Protein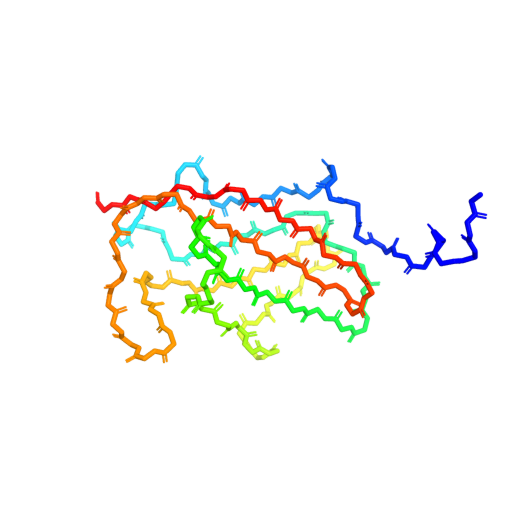 AF-A0A2M7S8W0-F1 (afdb_monomer)

Nearest PDB structures (foldseek):
  7qdo-assembly1_A  TM=5.451E-01  e=1.906E-01  Homo sapiens
  8ema-assembly1_A  TM=5.329E-01  e=3.104E-01  Mus musculus
  1dn0-assembly2_D  TM=5.237E-01  e=4.536E-01  Homo sapiens
  8ady-assembly1_Q  TM=5.786E-01  e=6.629E-01  Homo sapiens
  1dee-assembly2_D  TM=4.744E-01  e=1.416E+00  Homo sapiens

pLDDT: mean 89.08, std 14.08, range [39.91, 98.44]

Sequence (108 aa):
KAFGDFLSAVDAAKIFVFPNPFRLPAVTKITVMNVPIVSKLSMRIHSIAGELIRLFTDREIMVRLDPDEAYVEWDGKNNSGQAVVPGVYLFVLNDGTVSAAKKIMLLR

Radius of gyration: 13.81 Å; Cα contacts (8 Å, |Δi|>4): 217; chains: 1; bounding box: 34×28×43 Å

Mean predicted aligned error: 5.27 Å

Structure (mmCIF, N/CA/C/O backbone):
data_AF-A0A2M7S8W0-F1
#
_entry.id   AF-A0A2M7S8W0-F1
#
loop_
_atom_site.group_PDB
_atom_site.id
_atom_site.type_symbol
_atom_site.label_atom_id
_atom_site.label_alt_id
_atom_site.label_comp_id
_atom_site.label_asym_id
_atom_site.label_entity_id
_atom_site.label_seq_id
_atom_site.pdbx_PDB_ins_code
_atom_site.Cartn_x
_atom_site.Cartn_y
_atom_site.Cartn_z
_atom_site.occupancy
_atom_site.B_iso_or_equiv
_atom_site.auth_seq_id
_atom_site.auth_comp_id
_atom_site.auth_asym_id
_atom_site.auth_atom_id
_atom_site.pdbx_PDB_model_num
ATOM 1 N N . LYS A 1 1 ? 4.555 -15.675 -26.771 1.00 44.62 1 LYS A N 1
ATOM 2 C CA . LYS A 1 1 ? 4.912 -14.597 -25.819 1.00 44.62 1 LYS A CA 1
ATOM 3 C C . LYS A 1 1 ? 5.128 -13.332 -26.621 1.00 44.62 1 LYS A C 1
ATOM 5 O O . LYS A 1 1 ? 5.846 -13.402 -27.613 1.00 44.62 1 LYS A O 1
ATOM 10 N N . ALA A 1 2 ? 4.421 -12.258 -26.288 1.00 39.91 2 ALA A N 1
ATOM 11 C CA . ALA A 1 2 ? 4.475 -11.011 -27.047 1.00 39.91 2 ALA A CA 1
ATOM 12 C C . ALA A 1 2 ? 5.663 -10.161 -26.575 1.00 39.91 2 ALA A C 1
ATOM 14 O O . ALA A 1 2 ? 6.126 -10.305 -25.448 1.00 39.91 2 ALA A O 1
ATOM 15 N N . PHE A 1 3 ? 6.146 -9.260 -27.428 1.00 40.22 3 PHE A N 1
ATOM 16 C CA . PHE A 1 3 ? 7.307 -8.392 -27.175 1.00 40.22 3 PHE A CA 1
ATOM 17 C C . PHE A 1 3 ? 7.165 -7.512 -25.907 1.00 40.22 3 PHE A C 1
ATOM 19 O O . PHE A 1 3 ? 8.163 -7.076 -25.345 1.00 40.22 3 PHE A O 1
ATOM 26 N N . GLY A 1 4 ? 5.936 -7.305 -25.409 1.00 43.38 4 GLY A N 1
ATOM 27 C CA . GLY A 1 4 ? 5.652 -6.601 -24.150 1.00 43.38 4 GLY A CA 1
ATOM 28 C C . GLY A 1 4 ? 5.931 -7.404 -22.871 1.00 43.38 4 GLY A C 1
ATOM 29 O O . GLY A 1 4 ? 6.125 -6.798 -21.821 1.00 43.38 4 GLY A O 1
ATOM 30 N N . ASP A 1 5 ? 6.039 -8.737 -22.949 1.00 46.75 5 ASP A N 1
ATOM 31 C CA . ASP A 1 5 ? 6.323 -9.601 -21.786 1.00 46.75 5 ASP A CA 1
ATOM 32 C C . ASP A 1 5 ? 7.756 -9.409 -21.240 1.00 46.75 5 ASP A C 1
ATOM 34 O O . ASP A 1 5 ? 8.069 -9.880 -20.150 1.00 46.75 5 ASP A O 1
ATOM 38 N N . PHE A 1 6 ? 8.634 -8.732 -21.992 1.00 49.44 6 PHE A N 1
ATOM 39 C CA . PHE A 1 6 ? 10.024 -8.438 -21.615 1.00 49.44 6 PHE A CA 1
ATOM 40 C C . PHE A 1 6 ? 10.226 -7.036 -21.013 1.00 49.44 6 PHE A C 1
ATOM 42 O O . PHE A 1 6 ? 11.325 -6.739 -20.553 1.00 49.44 6 PHE A O 1
ATOM 49 N N . LEU A 1 7 ? 9.204 -6.170 -21.028 1.00 49.66 7 LEU A N 1
ATOM 50 C CA . LEU A 1 7 ? 9.323 -4.769 -20.592 1.00 49.66 7 LEU A CA 1
ATOM 51 C C . LEU A 1 7 ? 8.722 -4.494 -19.213 1.00 49.66 7 LEU A C 1
ATOM 53 O O . LEU A 1 7 ? 8.968 -3.428 -18.654 1.00 49.66 7 LEU A O 1
ATOM 57 N N . SER A 1 8 ? 7.957 -5.433 -18.656 1.00 55.09 8 SER A N 1
ATOM 58 C CA . SER A 1 8 ? 7.481 -5.287 -17.287 1.00 55.09 8 SER A CA 1
ATOM 59 C C . SER A 1 8 ? 8.544 -5.757 -16.314 1.00 55.09 8 SER A C 1
ATOM 61 O O . SER A 1 8 ? 8.970 -6.912 -16.336 1.00 55.09 8 SER A O 1
ATOM 63 N N . ALA A 1 9 ? 8.952 -4.848 -15.440 1.00 62.41 9 ALA A N 1
ATOM 64 C CA . ALA A 1 9 ? 9.863 -5.168 -14.358 1.00 62.41 9 ALA A CA 1
ATOM 65 C C . ALA A 1 9 ? 9.091 -5.602 -13.093 1.00 62.41 9 ALA A C 1
ATOM 67 O O . ALA A 1 9 ? 9.654 -6.218 -12.188 1.00 62.41 9 ALA A O 1
ATOM 68 N N . VAL A 1 10 ? 7.781 -5.325 -13.037 1.00 69.81 10 VAL A N 1
ATOM 69 C CA . VAL A 1 10 ? 6.891 -5.770 -11.963 1.00 69.81 10 VAL A CA 1
ATOM 70 C C . VAL A 1 10 ? 6.522 -7.245 -12.136 1.00 69.81 10 VAL A C 1
ATOM 72 O O . VAL A 1 10 ? 5.612 -7.613 -12.874 1.00 69.81 10 VAL A O 1
ATOM 75 N N . ASP A 1 11 ? 7.176 -8.107 -11.359 1.00 80.88 11 ASP A N 1
ATOM 76 C CA . ASP A 1 11 ? 6.736 -9.487 -11.153 1.00 80.88 11 ASP A CA 1
ATOM 77 C C . ASP A 1 11 ? 5.786 -9.547 -9.947 1.00 80.88 11 ASP A C 1
ATOM 79 O O . ASP A 1 11 ? 6.202 -9.576 -8.782 1.00 80.88 11 ASP A O 1
ATOM 83 N N . ALA A 1 12 ? 4.479 -9.568 -10.222 1.00 75.44 12 ALA A N 1
ATOM 84 C CA . ALA A 1 12 ? 3.448 -9.592 -9.187 1.00 75.44 12 ALA A CA 1
ATOM 85 C C . ALA A 1 12 ? 3.598 -10.767 -8.202 1.00 75.44 12 ALA A C 1
ATOM 87 O O . ALA A 1 12 ? 3.158 -10.652 -7.055 1.00 75.44 12 ALA A O 1
ATOM 88 N N . ALA A 1 13 ? 4.228 -11.880 -8.595 1.00 78.94 13 ALA A N 1
ATOM 89 C CA . ALA A 1 13 ? 4.46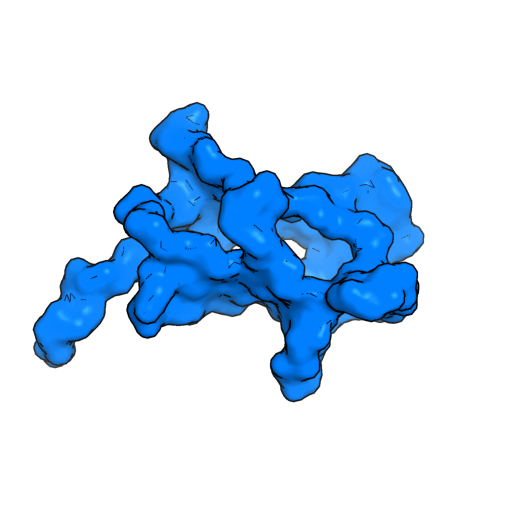2 -13.009 -7.700 1.00 78.94 13 ALA A CA 1
ATOM 90 C C . ALA A 1 13 ? 5.569 -12.722 -6.670 1.00 78.94 13 ALA A C 1
ATOM 92 O O . ALA A 1 13 ? 5.509 -13.248 -5.561 1.00 78.94 13 ALA A O 1
ATOM 93 N N . LYS A 1 14 ? 6.530 -11.849 -6.997 1.00 86.44 14 LYS A N 1
ATOM 94 C CA . LYS A 1 14 ? 7.714 -11.557 -6.168 1.00 86.44 14 LYS A CA 1
ATOM 95 C C . LYS A 1 14 ? 7.586 -10.319 -5.287 1.00 86.44 14 LYS A C 1
ATOM 97 O O . LYS A 1 14 ? 8.417 -10.125 -4.406 1.00 86.44 14 LYS A O 1
ATOM 102 N N . ILE A 1 15 ? 6.565 -9.494 -5.494 1.00 90.62 15 ILE A N 1
ATOM 103 C CA . ILE A 1 15 ? 6.326 -8.318 -4.652 1.00 90.62 15 ILE A CA 1
ATOM 104 C C . ILE A 1 15 ? 5.722 -8.728 -3.307 1.00 90.62 15 ILE A C 1
ATOM 106 O O . ILE A 1 15 ? 4.774 -9.520 -3.248 1.00 90.62 15 ILE A O 1
ATOM 110 N N . PHE A 1 16 ? 6.209 -8.118 -2.230 1.00 93.25 16 PHE A N 1
ATOM 111 C CA . PHE A 1 16 ? 5.666 -8.272 -0.880 1.00 93.25 16 PHE A CA 1
ATOM 112 C C . PHE A 1 16 ? 5.261 -6.910 -0.333 1.00 93.25 16 PHE A C 1
ATOM 114 O O . PHE A 1 16 ? 6.031 -5.966 -0.452 1.00 93.25 16 PHE A O 1
ATOM 121 N N . VAL A 1 17 ? 4.072 -6.817 0.268 1.00 96.56 17 VAL A N 1
ATOM 122 C CA . VAL A 1 17 ? 3.561 -5.588 0.897 1.00 96.56 17 VAL A CA 1
ATOM 123 C C . VAL A 1 17 ? 3.352 -5.856 2.380 1.00 96.56 17 VAL A C 1
ATOM 125 O O . VAL A 1 17 ? 2.684 -6.830 2.737 1.00 96.56 17 VAL A O 1
ATOM 128 N N . PHE A 1 18 ? 3.932 -5.020 3.238 1.00 96.94 18 PHE A N 1
ATOM 129 C CA . PHE A 1 18 ? 3.933 -5.222 4.685 1.00 96.94 18 PHE A CA 1
ATOM 130 C C . PHE A 1 18 ? 3.944 -3.882 5.455 1.00 96.94 18 PHE A C 1
ATOM 132 O O . PHE A 1 18 ? 4.310 -2.854 4.886 1.00 96.94 18 PHE A O 1
ATOM 139 N N . PRO A 1 19 ? 3.550 -3.872 6.743 1.00 96.50 19 PRO A N 1
ATOM 140 C CA . PRO A 1 19 ? 3.043 -5.010 7.509 1.00 96.50 19 PRO A CA 1
ATOM 141 C C . PRO A 1 19 ? 1.642 -5.436 7.060 1.00 96.50 19 PRO A C 1
ATOM 143 O O . PRO A 1 19 ? 0.819 -4.623 6.649 1.00 96.50 19 PRO A O 1
ATOM 146 N N . ASN A 1 20 ? 1.374 -6.736 7.146 1.00 94.56 20 ASN A N 1
ATOM 147 C CA . ASN A 1 20 ? 0.045 -7.296 6.950 1.00 94.56 20 ASN A CA 1
ATOM 148 C C . ASN A 1 20 ? -0.212 -8.340 8.056 1.00 94.56 20 ASN A C 1
ATOM 150 O O . ASN A 1 20 ? 0.445 -9.382 8.037 1.00 94.56 20 ASN A O 1
ATOM 154 N N . PRO A 1 21 ? -1.117 -8.085 9.022 1.00 96.25 21 PRO A N 1
ATOM 155 C CA . PRO A 1 21 ? -2.037 -6.943 9.080 1.00 96.25 21 PRO A CA 1
ATOM 156 C C . PRO A 1 21 ? -1.362 -5.582 9.319 1.00 96.25 21 PRO A C 1
ATOM 158 O O . PRO A 1 21 ? -0.389 -5.481 10.063 1.00 96.25 21 PRO A O 1
ATOM 161 N N . PHE A 1 22 ? -1.924 -4.535 8.719 1.00 97.31 22 PHE A N 1
ATOM 162 C CA . PHE A 1 22 ? -1.562 -3.134 8.906 1.00 97.31 22 PHE A CA 1
ATOM 163 C C . PHE A 1 22 ? -2.381 -2.553 10.066 1.00 97.31 22 PHE A C 1
ATOM 165 O O . PHE A 1 22 ? -3.600 -2.417 9.963 1.00 97.31 22 PHE A O 1
ATOM 172 N N . ARG A 1 23 ? -1.728 -2.287 11.203 1.00 97.12 23 ARG A N 1
ATOM 173 C CA . ARG A 1 23 ? -2.380 -1.925 12.474 1.00 97.12 23 ARG A CA 1
ATOM 174 C C . ARG A 1 23 ? -2.202 -0.438 12.769 1.00 97.12 23 ARG A C 1
ATOM 176 O O . ARG A 1 23 ? -1.133 -0.027 13.216 1.00 97.12 23 ARG A O 1
ATOM 183 N N . LEU A 1 24 ? -3.248 0.352 12.554 1.00 95.19 24 LEU A N 1
ATOM 184 C CA . LEU A 1 24 ? -3.260 1.770 12.918 1.00 95.19 24 LEU A CA 1
ATOM 185 C C . LEU A 1 24 ? -3.678 1.970 14.384 1.00 95.19 24 LEU A C 1
ATOM 187 O O . LEU A 1 24 ? -4.447 1.164 14.892 1.00 95.19 24 LEU A O 1
ATOM 191 N N . PRO A 1 25 ? -3.215 3.040 15.061 1.00 94.56 25 PRO A N 1
ATOM 192 C CA . PRO A 1 25 ? -2.235 4.028 14.596 1.00 94.56 25 PRO A CA 1
ATOM 193 C C . PRO A 1 25 ? -0.775 3.589 14.818 1.00 94.56 25 PRO A C 1
ATOM 195 O O . PRO A 1 25 ? 0.134 4.370 14.565 1.00 94.56 25 PRO A O 1
ATOM 198 N N . ALA A 1 26 ? -0.538 2.363 15.302 1.00 94.50 26 ALA A N 1
ATOM 199 C CA . ALA A 1 26 ? 0.796 1.883 15.666 1.00 94.50 26 ALA A CA 1
ATOM 200 C C . ALA A 1 26 ? 1.782 1.846 14.483 1.00 94.50 26 ALA A C 1
ATOM 202 O O . ALA A 1 26 ? 2.976 2.054 14.682 1.00 94.50 26 ALA A O 1
ATOM 203 N N . VAL A 1 27 ? 1.296 1.590 13.263 1.00 93.25 27 VAL A N 1
ATOM 204 C CA . VAL A 1 27 ? 2.100 1.625 12.037 1.00 93.25 27 VAL A CA 1
ATOM 205 C C . VAL A 1 27 ? 1.385 2.415 10.950 1.00 93.25 27 VAL A C 1
ATOM 207 O O . VAL A 1 27 ? 0.263 2.079 10.591 1.00 93.25 27 VAL A O 1
ATOM 210 N N . THR A 1 28 ? 2.066 3.416 10.390 1.00 96.19 28 THR A N 1
ATOM 211 C CA . THR A 1 28 ? 1.598 4.213 9.241 1.00 96.19 28 THR A CA 1
ATOM 212 C C . THR A 1 28 ? 2.364 3.909 7.951 1.00 96.19 28 THR A C 1
ATOM 214 O O . THR A 1 28 ? 1.888 4.224 6.866 1.00 96.19 28 THR A O 1
ATOM 217 N N . LYS A 1 29 ? 3.538 3.276 8.034 1.00 97.94 29 LYS A N 1
ATOM 218 C CA . LYS A 1 29 ? 4.382 2.966 6.874 1.00 97.94 29 LYS A CA 1
ATOM 219 C C . LYS A 1 29 ? 3.961 1.652 6.216 1.00 97.94 29 LYS A C 1
ATOM 221 O O . LYS A 1 29 ? 3.989 0.604 6.861 1.00 97.94 29 LYS A O 1
ATOM 226 N N . ILE A 1 30 ? 3.634 1.702 4.928 1.00 97.69 30 ILE A N 1
ATOM 227 C CA . ILE A 1 30 ? 3.473 0.523 4.071 1.00 97.69 30 ILE A CA 1
ATOM 228 C C . ILE A 1 30 ? 4.735 0.392 3.225 1.00 97.69 30 ILE A C 1
ATOM 230 O O . ILE A 1 30 ? 5.038 1.285 2.436 1.00 97.69 30 ILE A O 1
ATOM 234 N N . THR A 1 31 ? 5.446 -0.723 3.366 1.00 97.00 31 THR A N 1
ATOM 235 C CA . THR A 1 31 ? 6.641 -1.033 2.577 1.00 97.00 31 THR A CA 1
ATOM 236 C C . THR A 1 31 ? 6.340 -2.113 1.545 1.00 97.00 31 THR A C 1
ATOM 238 O O . THR A 1 31 ? 5.618 -3.079 1.808 1.00 97.00 31 THR A O 1
ATOM 241 N N . VAL A 1 32 ? 6.933 -1.949 0.369 1.00 95.50 32 VAL A N 1
ATOM 242 C CA . VAL A 1 32 ? 6.891 -2.857 -0.767 1.00 95.50 32 VAL A CA 1
ATOM 243 C C . VAL A 1 32 ? 8.317 -3.333 -1.053 1.00 95.50 32 VAL A C 1
ATOM 245 O O . VAL A 1 32 ? 9.179 -2.502 -1.319 1.00 95.50 32 VAL A O 1
ATOM 248 N N . MET A 1 33 ? 8.577 -4.644 -1.002 1.00 94.25 33 MET A N 1
ATOM 249 C CA . MET A 1 33 ? 9.879 -5.227 -1.384 1.00 94.25 33 MET A CA 1
ATOM 250 C C . MET A 1 33 ? 9.892 -5.688 -2.835 1.00 94.25 33 MET A C 1
ATOM 252 O O . MET A 1 33 ? 8.842 -6.034 -3.387 1.00 94.25 33 MET A O 1
ATOM 256 N N . ASN A 1 34 ? 11.106 -5.818 -3.379 1.00 90.25 34 ASN A N 1
ATOM 257 C CA . ASN A 1 34 ? 11.379 -6.284 -4.737 1.00 90.25 34 ASN A CA 1
ATOM 258 C C . ASN A 1 34 ? 10.696 -5.376 -5.764 1.00 90.25 34 ASN A C 1
ATOM 260 O O . ASN A 1 34 ? 10.084 -5.841 -6.729 1.00 90.25 34 ASN A O 1
ATOM 264 N N . VAL A 1 35 ? 10.735 -4.070 -5.488 1.00 85.88 35 VAL A N 1
ATOM 265 C CA . VAL A 1 35 ? 10.203 -3.054 -6.390 1.00 85.88 35 VAL A CA 1
ATOM 266 C C . VAL A 1 35 ? 11.222 -2.858 -7.503 1.00 85.88 35 VAL A C 1
ATOM 268 O O . VAL A 1 35 ? 12.384 -2.590 -7.213 1.00 85.88 35 VAL A O 1
ATOM 271 N N . PRO A 1 36 ? 10.823 -2.994 -8.771 1.00 77.50 36 PRO A N 1
ATOM 272 C CA . PRO A 1 36 ? 11.765 -2.851 -9.862 1.00 77.50 36 PRO A CA 1
ATOM 273 C C . PRO A 1 36 ? 12.236 -1.409 -10.045 1.00 77.50 36 PRO A C 1
ATOM 275 O O . PRO A 1 36 ? 11.506 -0.453 -9.775 1.00 77.50 36 PRO A O 1
ATOM 278 N N . ILE A 1 37 ? 13.429 -1.265 -10.619 1.00 74.19 37 ILE A N 1
ATOM 279 C CA . ILE A 1 37 ? 13.988 0.025 -11.027 1.00 74.19 37 ILE A CA 1
ATOM 280 C C . ILE A 1 37 ? 13.272 0.491 -12.300 1.00 74.19 37 ILE A C 1
ATOM 282 O O . ILE A 1 37 ? 13.567 0.023 -13.399 1.00 74.19 37 ILE A O 1
ATOM 286 N N . VAL A 1 38 ? 12.311 1.403 -12.153 1.00 78.00 38 VAL A N 1
ATOM 287 C CA . VAL A 1 38 ? 11.495 1.928 -13.259 1.00 78.00 38 VAL A CA 1
ATOM 288 C C . VAL A 1 38 ? 11.392 3.448 -13.201 1.00 78.00 38 VAL A C 1
ATOM 290 O O . VAL A 1 38 ? 11.471 4.052 -12.135 1.00 78.00 38 VAL A O 1
ATOM 293 N N . SER A 1 39 ? 11.201 4.081 -14.360 1.00 73.19 39 SER A N 1
ATOM 294 C CA . SER A 1 39 ? 11.098 5.544 -14.472 1.00 73.19 39 SER A CA 1
ATOM 295 C C . SER A 1 39 ? 9.784 6.107 -13.933 1.00 73.19 39 SER A C 1
ATOM 297 O O . SER A 1 39 ? 9.708 7.292 -13.616 1.00 73.19 39 SER A O 1
ATOM 299 N N . LYS A 1 40 ? 8.742 5.274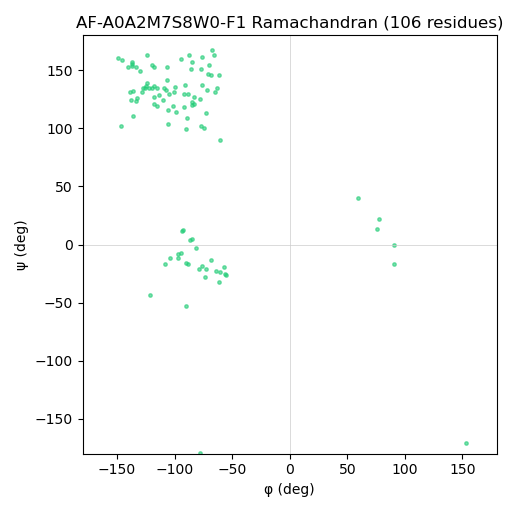 -13.841 1.00 81.81 40 LYS A N 1
ATOM 300 C CA . LYS A 1 40 ? 7.427 5.664 -13.344 1.00 81.81 40 LYS A CA 1
ATOM 301 C C . LYS A 1 40 ? 6.872 4.582 -12.436 1.00 81.81 40 LYS A C 1
ATOM 303 O O . LYS A 1 40 ? 6.717 3.440 -12.851 1.00 81.81 40 LYS A O 1
ATOM 308 N N . LEU A 1 41 ? 6.526 4.966 -11.215 1.00 88.94 41 LEU A N 1
ATOM 309 C CA . LEU A 1 41 ? 5.915 4.088 -10.231 1.00 88.94 41 LEU A CA 1
ATOM 310 C C . LEU A 1 41 ? 4.660 4.759 -9.691 1.00 88.94 41 LEU A C 1
ATOM 312 O O . LEU A 1 41 ? 4.694 5.919 -9.304 1.00 88.94 41 LEU A O 1
ATOM 316 N N . SER A 1 42 ? 3.547 4.035 -9.659 1.00 92.81 42 SER A N 1
ATOM 317 C CA . SER A 1 42 ? 2.328 4.505 -9.005 1.00 92.81 42 SER A CA 1
ATOM 318 C C . SER A 1 42 ? 1.858 3.501 -7.969 1.00 92.81 42 SER A C 1
ATOM 320 O O . SER A 1 42 ? 1.841 2.295 -8.221 1.00 92.81 42 SER A O 1
ATOM 322 N N . MET A 1 43 ? 1.460 4.015 -6.808 1.00 96.25 43 MET A N 1
ATOM 323 C CA . MET A 1 43 ? 0.919 3.231 -5.705 1.00 96.25 43 MET A CA 1
ATOM 324 C C . MET A 1 43 ? -0.501 3.690 -5.397 1.00 96.25 43 MET A C 1
ATOM 326 O O . MET A 1 43 ? -0.790 4.889 -5.340 1.00 96.25 43 MET A O 1
ATOM 330 N N . ARG A 1 44 ? -1.406 2.730 -5.219 1.00 97.94 44 ARG A N 1
ATOM 331 C CA . ARG A 1 44 ? -2.821 2.979 -4.930 1.00 97.94 44 ARG A CA 1
ATOM 332 C C . ARG A 1 44 ? -3.340 1.991 -3.901 1.00 97.94 44 ARG A C 1
ATOM 334 O O . ARG A 1 44 ? -2.876 0.856 -3.837 1.00 97.94 44 ARG A O 1
ATOM 341 N N . ILE A 1 45 ? -4.355 2.402 -3.155 1.00 98.38 45 ILE A N 1
ATOM 342 C CA . ILE A 1 45 ? -5.173 1.515 -2.331 1.00 98.38 45 ILE A CA 1
ATOM 343 C C . ILE A 1 45 ? -6.569 1.498 -2.929 1.00 98.38 45 ILE A C 1
ATOM 345 O O . ILE A 1 45 ? -7.158 2.556 -3.151 1.00 98.38 45 ILE A O 1
ATOM 349 N N . HIS A 1 46 ? -7.096 0.303 -3.164 1.00 98.44 46 HIS A N 1
ATOM 350 C CA . HIS A 1 46 ? -8.463 0.079 -3.607 1.00 98.44 46 HIS A CA 1
ATOM 351 C C . HIS A 1 46 ? -9.252 -0.727 -2.573 1.00 98.44 46 HIS A C 1
ATOM 353 O O . HIS A 1 46 ? -8.684 -1.532 -1.830 1.00 98.44 46 HIS A O 1
ATOM 359 N N . SER A 1 47 ? -10.570 -0.545 -2.542 1.00 97.75 47 SER A N 1
ATOM 360 C CA . SER A 1 47 ? -11.471 -1.461 -1.841 1.00 97.75 47 SER A CA 1
ATOM 361 C C . SER A 1 47 ? -11.496 -2.825 -2.541 1.00 97.75 47 SER A C 1
ATOM 363 O O . SER A 1 47 ? -11.047 -2.966 -3.682 1.00 97.75 47 SER A O 1
ATOM 365 N N . ILE A 1 48 ? -12.061 -3.848 -1.892 1.00 95.94 48 ILE A N 1
ATOM 366 C CA . ILE A 1 48 ? -12.234 -5.163 -2.531 1.00 95.94 48 ILE A CA 1
ATOM 367 C C . ILE A 1 48 ? -13.180 -5.114 -3.745 1.00 95.94 48 ILE A C 1
ATOM 369 O O . ILE A 1 48 ? -13.080 -5.961 -4.628 1.00 95.94 48 ILE A O 1
ATOM 373 N N . ALA A 1 49 ? -14.057 -4.105 -3.809 1.00 95.44 49 ALA A N 1
ATOM 374 C CA . ALA A 1 49 ? -14.931 -3.839 -4.951 1.00 95.44 49 ALA A CA 1
ATOM 375 C C . ALA A 1 49 ? -14.223 -3.070 -6.087 1.00 95.44 49 ALA A C 1
ATOM 377 O O . ALA A 1 49 ? -14.828 -2.820 -7.125 1.00 95.44 49 ALA A O 1
ATOM 378 N N . GLY A 1 50 ? -12.952 -2.689 -5.907 1.00 95.19 50 GLY A N 1
ATOM 379 C CA . GLY A 1 50 ? -12.147 -1.979 -6.905 1.00 95.19 50 GLY A CA 1
ATOM 380 C C . GLY A 1 50 ? -12.212 -0.450 -6.824 1.00 95.19 50 GLY A C 1
ATOM 381 O O . GLY A 1 50 ? -11.519 0.225 -7.585 1.00 95.19 50 GLY A O 1
ATOM 382 N N . GLU A 1 51 ? -12.977 0.118 -5.890 1.00 97.25 51 GLU A N 1
ATOM 383 C CA . GLU A 1 51 ? -13.051 1.571 -5.685 1.00 97.25 51 GLU A CA 1
ATOM 384 C C . GLU A 1 51 ? -11.690 2.134 -5.264 1.00 97.25 51 GLU A C 1
ATOM 386 O O . GLU A 1 51 ? -11.036 1.566 -4.391 1.00 97.25 51 GLU A O 1
ATOM 391 N N . LEU A 1 52 ? -11.261 3.251 -5.858 1.00 98.00 52 LEU A N 1
ATOM 392 C CA . LEU A 1 52 ? -10.022 3.930 -5.479 1.00 98.00 52 LEU A 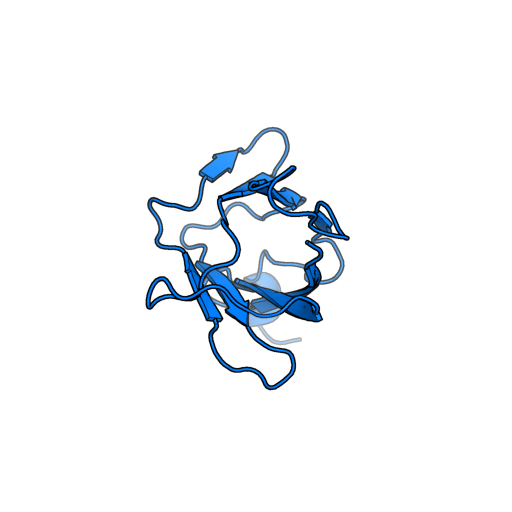CA 1
ATOM 393 C C . LEU A 1 52 ? -10.184 4.634 -4.125 1.00 98.00 52 LEU A C 1
ATOM 395 O O . LEU A 1 52 ? -10.878 5.639 -4.017 1.00 98.00 52 LEU A O 1
ATOM 399 N N . ILE A 1 53 ? -9.470 4.146 -3.116 1.00 98.38 53 ILE A N 1
ATOM 400 C CA . ILE A 1 53 ? -9.485 4.689 -1.756 1.00 98.38 53 ILE A CA 1
ATOM 401 C C . ILE A 1 53 ? -8.413 5.761 -1.582 1.00 98.38 53 ILE A C 1
ATOM 403 O O . ILE A 1 53 ? -8.705 6.876 -1.147 1.00 98.38 53 ILE A O 1
ATOM 407 N N . ARG A 1 54 ? -7.165 5.432 -1.928 1.00 98.25 54 ARG A N 1
ATOM 408 C CA . ARG A 1 54 ? -6.017 6.337 -1.802 1.00 98.25 54 ARG A CA 1
ATOM 409 C C . ARG A 1 54 ? -5.158 6.267 -3.055 1.00 98.25 54 ARG A C 1
ATOM 411 O O . ARG A 1 54 ? -4.825 5.177 -3.514 1.00 98.25 54 ARG A O 1
ATOM 418 N N . LEU A 1 55 ? -4.792 7.427 -3.585 1.00 97.50 55 LEU A N 1
ATOM 419 C CA . LEU A 1 55 ? -3.763 7.578 -4.609 1.00 97.50 55 LEU A CA 1
ATOM 420 C C . LEU A 1 55 ? -2.562 8.271 -3.966 1.00 97.50 55 LEU A C 1
ATOM 422 O O . LEU A 1 55 ? -2.725 9.354 -3.411 1.00 97.50 55 LEU A O 1
ATOM 426 N N . PHE A 1 56 ? -1.385 7.655 -4.049 1.00 97.44 56 PHE A N 1
ATOM 427 C CA . PHE A 1 56 ? -0.141 8.286 -3.619 1.00 97.44 56 PHE A CA 1
ATOM 428 C C . PHE A 1 56 ? 0.500 8.994 -4.808 1.00 97.44 56 PHE A C 1
ATOM 430 O O . PHE A 1 56 ? 0.642 8.418 -5.890 1.00 97.44 56 PHE A O 1
ATOM 437 N N . THR A 1 57 ? 0.851 10.255 -4.609 1.00 94.81 57 THR A N 1
ATOM 438 C CA . THR A 1 57 ? 1.600 11.061 -5.572 1.00 94.81 57 THR A CA 1
ATOM 439 C C . THR A 1 57 ? 3.076 10.674 -5.570 1.00 94.81 57 THR A C 1
ATOM 441 O O . THR A 1 57 ? 3.580 10.120 -4.595 1.00 94.81 57 THR A O 1
ATOM 444 N N . ASP A 1 58 ? 3.803 11.035 -6.627 1.00 92.06 58 ASP A N 1
ATOM 445 C CA . ASP A 1 58 ? 5.240 10.746 -6.758 1.00 92.06 58 ASP A CA 1
ATOM 446 C C . ASP A 1 58 ? 6.072 11.280 -5.576 1.00 92.06 58 ASP A C 1
ATOM 448 O O . ASP A 1 58 ? 7.115 10.728 -5.254 1.00 92.06 58 ASP A O 1
ATOM 452 N N . ARG A 1 59 ? 5.602 12.337 -4.895 1.00 93.75 59 ARG A N 1
ATOM 453 C CA . ARG A 1 59 ? 6.265 12.920 -3.713 1.00 93.75 59 ARG A CA 1
ATOM 454 C C . ARG A 1 59 ? 6.023 12.138 -2.422 1.00 93.75 59 ARG A C 1
ATOM 456 O O . ARG A 1 59 ? 6.769 12.310 -1.466 1.00 93.75 59 ARG A O 1
ATOM 463 N N . GLU A 1 60 ? 4.965 11.337 -2.373 1.00 95.75 60 GLU A N 1
ATOM 464 C CA . GLU A 1 60 ? 4.630 10.478 -1.231 1.00 95.75 60 GLU A CA 1
ATOM 465 C C . GLU A 1 60 ? 5.301 9.104 -1.338 1.00 95.75 60 GLU A C 1
ATOM 467 O O . GLU A 1 60 ? 5.372 8.378 -0.348 1.00 95.75 60 GLU A O 1
ATOM 472 N N . ILE A 1 61 ? 5.782 8.745 -2.532 1.00 95.06 61 ILE A N 1
ATOM 473 C CA . ILE A 1 61 ? 6.442 7.474 -2.810 1.00 95.06 61 ILE A CA 1
ATOM 474 C C . ILE A 1 61 ? 7.945 7.640 -2.611 1.00 95.06 61 ILE A C 1
ATOM 476 O O . ILE A 1 61 ? 8.610 8.384 -3.327 1.00 95.06 61 ILE A O 1
ATOM 480 N N . MET A 1 62 ? 8.491 6.889 -1.664 1.00 94.56 62 MET A N 1
ATOM 481 C CA . MET A 1 62 ? 9.925 6.840 -1.402 1.00 94.56 62 MET A CA 1
ATOM 482 C C . MET A 1 62 ? 10.481 5.534 -1.951 1.00 94.56 62 MET A C 1
ATOM 484 O O . MET A 1 62 ? 9.936 4.476 -1.650 1.00 94.56 62 MET A O 1
ATOM 488 N N . VAL A 1 63 ? 11.553 5.596 -2.740 1.00 91.50 63 VAL A N 1
ATOM 489 C CA . VAL A 1 63 ? 12.209 4.421 -3.337 1.00 91.50 63 VAL A CA 1
ATOM 490 C C . VAL A 1 63 ? 13.641 4.327 -2.823 1.00 91.50 63 VAL A C 1
ATOM 492 O O . VAL A 1 63 ? 14.356 5.328 -2.768 1.00 91.50 63 VAL A O 1
ATOM 495 N N . ARG A 1 64 ? 14.068 3.118 -2.469 1.00 89.00 64 ARG A N 1
ATOM 496 C CA . ARG A 1 64 ? 15.434 2.773 -2.085 1.00 89.00 64 ARG A CA 1
ATOM 497 C C . ARG A 1 64 ? 15.906 1.617 -2.969 1.00 89.00 64 ARG A C 1
ATOM 499 O O . ARG A 1 64 ? 15.158 0.677 -3.205 1.00 89.00 64 ARG A O 1
ATOM 506 N N . LEU A 1 65 ? 17.131 1.732 -3.480 1.00 83.69 65 LEU A N 1
ATOM 507 C CA . LEU A 1 65 ? 17.738 0.770 -4.415 1.00 83.69 65 LEU A CA 1
ATOM 508 C C . LEU A 1 65 ? 18.600 -0.291 -3.711 1.00 83.69 65 LEU A C 1
ATOM 510 O O . LEU A 1 65 ? 19.089 -1.214 -4.346 1.00 83.69 65 LEU A O 1
ATOM 514 N N . ASP A 1 66 ? 18.831 -0.141 -2.405 1.00 82.75 66 ASP A N 1
ATOM 515 C CA . ASP A 1 66 ? 19.576 -1.109 -1.600 1.00 82.75 66 ASP A CA 1
ATOM 516 C C . ASP A 1 66 ? 19.015 -1.168 -0.163 1.00 82.75 66 ASP A C 1
ATOM 518 O O . ASP A 1 66 ? 19.258 -0.254 0.640 1.00 82.75 66 ASP A O 1
ATOM 522 N N . PRO A 1 67 ? 18.206 -2.193 0.172 1.00 85.12 67 PRO A N 1
ATOM 523 C CA . PRO A 1 67 ? 17.570 -3.147 -0.746 1.00 85.12 67 PRO A CA 1
ATOM 524 C C . PRO A 1 67 ? 16.532 -2.473 -1.657 1.00 85.12 67 PRO A C 1
ATOM 526 O O . PRO A 1 67 ? 16.039 -1.394 -1.324 1.00 85.12 67 PRO A O 1
ATOM 529 N N . ASP A 1 68 ? 16.160 -3.153 -2.747 1.00 89.31 68 ASP A N 1
ATOM 530 C CA . ASP A 1 68 ? 15.070 -2.771 -3.657 1.00 89.31 68 ASP A CA 1
ATOM 531 C C . ASP A 1 68 ? 13.720 -2.711 -2.919 1.00 89.31 68 ASP A C 1
ATOM 533 O O . ASP A 1 68 ? 12.974 -3.696 -2.821 1.00 89.31 68 ASP A O 1
ATOM 537 N N . GLU A 1 69 ? 13.392 -1.538 -2.383 1.00 91.94 69 GLU A N 1
ATOM 538 C CA . GLU A 1 69 ? 12.134 -1.279 -1.696 1.00 9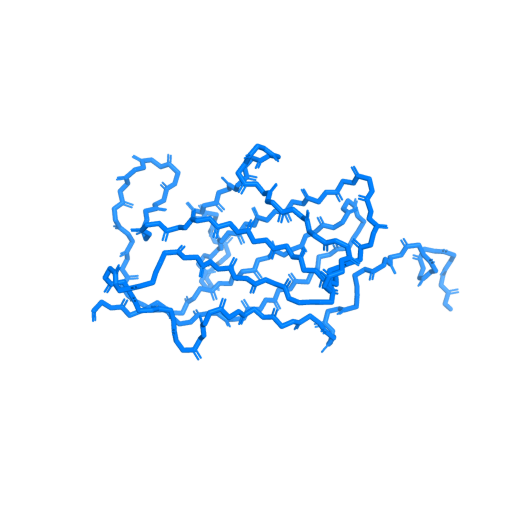1.94 69 GLU A CA 1
ATOM 539 C C . GLU A 1 69 ? 11.533 0.062 -2.096 1.00 91.94 69 GLU A C 1
ATOM 541 O O . GLU A 1 69 ? 12.219 1.015 -2.461 1.00 91.94 69 GLU A O 1
ATOM 546 N N . ALA A 1 70 ? 10.220 0.162 -1.950 1.00 93.94 70 ALA A N 1
ATOM 547 C CA . ALA A 1 70 ? 9.552 1.446 -1.940 1.00 93.94 70 ALA A CA 1
ATOM 548 C C . ALA A 1 70 ? 8.507 1.490 -0.833 1.00 93.94 70 ALA A C 1
ATOM 550 O O . ALA A 1 70 ? 7.992 0.457 -0.409 1.00 93.94 70 ALA A O 1
ATOM 551 N N . TYR A 1 71 ? 8.195 2.678 -0.337 1.00 96.00 71 TYR A N 1
ATOM 552 C CA . TYR A 1 71 ? 7.233 2.833 0.739 1.00 96.00 71 TYR A CA 1
ATOM 553 C C . TYR A 1 71 ? 6.422 4.114 0.618 1.00 96.00 71 TYR A C 1
ATOM 555 O O . TYR A 1 71 ? 6.827 5.080 -0.029 1.00 96.00 71 TYR A O 1
ATOM 563 N N . VAL A 1 72 ? 5.275 4.092 1.288 1.00 97.81 72 VAL A N 1
ATOM 564 C CA . VAL A 1 72 ? 4.354 5.218 1.451 1.00 97.81 72 VAL A CA 1
ATOM 565 C C . VAL A 1 72 ? 3.867 5.263 2.893 1.00 97.81 72 VAL A C 1
ATOM 567 O O . VAL A 1 72 ? 3.861 4.244 3.591 1.00 97.81 72 VAL A O 1
ATOM 570 N N . GLU A 1 73 ? 3.425 6.434 3.336 1.00 97.88 73 GLU A N 1
ATOM 571 C CA . GLU A 1 73 ? 2.721 6.581 4.607 1.00 97.88 73 GLU A CA 1
ATOM 572 C C . GLU A 1 73 ? 1.216 6.673 4.379 1.00 97.88 73 GLU A C 1
ATOM 574 O O . GLU A 1 73 ? 0.735 7.437 3.543 1.00 97.88 73 GLU A O 1
ATOM 579 N N . TRP A 1 74 ? 0.459 5.886 5.136 1.00 97.75 74 TRP A N 1
ATOM 580 C CA . TRP A 1 74 ? -0.990 5.883 5.098 1.00 97.75 74 TRP A CA 1
ATOM 581 C C . TRP A 1 74 ? -1.567 5.910 6.507 1.00 97.75 74 TRP A C 1
ATOM 583 O O . TRP A 1 74 ? -1.315 5.028 7.323 1.00 97.75 74 TRP A O 1
ATOM 593 N N . ASP A 1 75 ? -2.396 6.911 6.776 1.00 96.94 75 ASP A N 1
ATOM 594 C CA . ASP A 1 75 ? -3.053 7.129 8.065 1.00 96.94 75 ASP A CA 1
ATOM 595 C C . ASP A 1 75 ? -4.460 6.508 8.135 1.00 96.94 75 ASP A C 1
ATOM 597 O O . ASP A 1 75 ? -5.236 6.791 9.051 1.00 96.94 75 ASP A O 1
ATOM 601 N N . GLY A 1 76 ? -4.814 5.662 7.162 1.00 97.00 76 GLY A N 1
ATOM 602 C CA . GLY A 1 76 ? -6.128 5.026 7.094 1.00 97.00 76 GLY A CA 1
ATOM 603 C C . GLY A 1 76 ? -7.232 5.949 6.586 1.00 97.00 76 GLY A C 1
ATOM 604 O O . GLY A 1 76 ? -8.406 5.697 6.874 1.00 97.00 76 GLY A O 1
ATOM 605 N N . LYS A 1 77 ? -6.889 7.018 5.858 1.00 97.81 77 LYS A N 1
ATOM 606 C CA . LYS A 1 77 ? -7.861 7.903 5.206 1.00 97.81 77 LYS A CA 1
ATOM 607 C C . LYS A 1 77 ? -7.907 7.728 3.694 1.00 97.81 77 LYS A C 1
ATOM 609 O O . LYS A 1 77 ? -6.927 7.344 3.054 1.00 97.81 77 LYS A O 1
ATOM 614 N N . ASN A 1 78 ? -9.065 8.020 3.116 1.00 98.25 78 ASN A N 1
ATOM 615 C CA . ASN A 1 78 ? -9.233 8.113 1.672 1.00 98.25 78 ASN A CA 1
ATOM 616 C C . ASN A 1 78 ? -8.684 9.450 1.124 1.00 98.25 78 ASN A C 1
ATOM 618 O O . ASN A 1 78 ? -8.189 10.303 1.865 1.00 98.25 78 ASN A O 1
ATOM 622 N N . ASN A 1 79 ? -8.784 9.657 -0.190 1.00 97.06 79 ASN A N 1
ATOM 623 C CA . ASN A 1 79 ? -8.363 10.902 -0.847 1.00 97.06 79 ASN A CA 1
ATOM 624 C C . ASN A 1 79 ? -9.109 12.159 -0.360 1.00 97.06 79 ASN A C 1
ATOM 626 O O . ASN A 1 79 ? -8.565 13.255 -0.458 1.00 97.06 79 ASN A O 1
ATOM 630 N N . SER A 1 80 ? -10.313 12.012 0.195 1.00 97.25 80 SER A N 1
ATOM 631 C CA . SER A 1 80 ? -11.104 13.106 0.775 1.00 97.25 80 SER A CA 1
ATOM 632 C C . SER A 1 80 ? -10.774 13.381 2.249 1.00 97.25 80 SER A C 1
ATOM 634 O O . SER A 1 80 ? -11.439 14.199 2.879 1.00 97.25 80 SER A O 1
ATOM 636 N N . GLY A 1 81 ? -9.780 12.694 2.827 1.00 97.19 81 GLY A N 1
ATOM 637 C CA . GLY A 1 81 ? -9.401 12.848 4.233 1.00 97.19 81 GLY A CA 1
ATOM 638 C C . GLY A 1 81 ? -10.363 12.178 5.219 1.00 97.19 81 GLY A C 1
ATOM 639 O O . GLY A 1 81 ? -10.291 12.434 6.419 1.00 97.19 81 GLY A O 1
ATOM 640 N N . GLN A 1 82 ? -11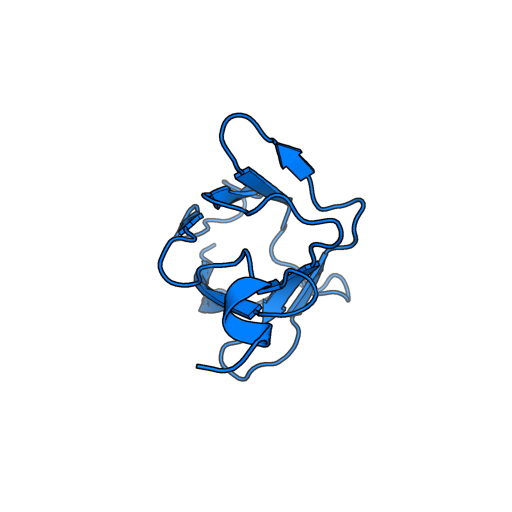.260 11.311 4.747 1.00 97.94 82 GLN A N 1
ATOM 641 C CA . GLN A 1 82 ? -12.179 10.562 5.601 1.00 97.94 82 GLN A CA 1
ATO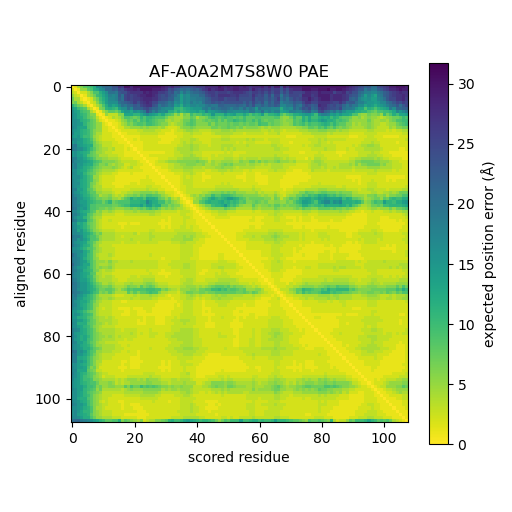M 642 C C . GLN A 1 82 ? -11.564 9.221 5.995 1.00 97.94 82 GLN A C 1
ATOM 644 O O . GLN A 1 82 ? -10.991 8.520 5.161 1.00 97.94 82 GLN A O 1
ATOM 649 N N . ALA A 1 83 ? -11.705 8.850 7.265 1.00 97.31 83 ALA A N 1
ATOM 650 C CA . ALA A 1 83 ? -11.230 7.571 7.774 1.00 97.31 83 ALA A CA 1
ATOM 651 C C . ALA A 1 83 ? -12.000 6.403 7.134 1.00 97.31 83 ALA A C 1
ATOM 653 O O . ALA A 1 83 ? -13.229 6.396 7.121 1.00 97.31 83 ALA A O 1
ATOM 654 N N . VAL A 1 84 ? -11.283 5.394 6.640 1.00 97.38 84 VAL A N 1
ATOM 655 C CA . VAL A 1 84 ? -11.897 4.208 6.016 1.00 97.38 84 VAL A CA 1
ATOM 656 C C . VAL A 1 84 ? -12.223 3.141 7.05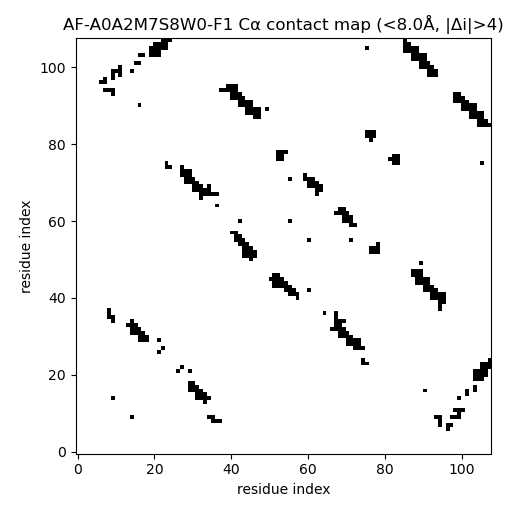6 1.00 97.38 84 VAL A C 1
ATOM 658 O O . VAL A 1 84 ? -11.713 3.188 8.169 1.00 97.38 84 VAL A O 1
ATOM 661 N N . VAL A 1 85 ? -13.069 2.159 6.761 1.00 96.88 85 VAL A N 1
ATOM 662 C CA . VAL A 1 85 ? -13.395 1.094 7.733 1.00 96.88 85 VAL A CA 1
ATOM 663 C C . VAL A 1 85 ? -12.268 0.051 7.841 1.00 96.88 85 VAL A C 1
ATOM 665 O O . VAL A 1 85 ? -11.555 -0.160 6.861 1.00 96.88 85 VAL A O 1
ATOM 668 N N . PRO A 1 86 ? -12.063 -0.629 8.986 1.00 97.44 86 PRO A N 1
ATOM 669 C CA . PRO A 1 86 ? -11.147 -1.769 9.044 1.00 97.44 86 PRO A CA 1
ATOM 670 C C . PRO A 1 86 ? -11.628 -2.875 8.099 1.00 97.44 86 PRO A C 1
ATOM 672 O O . PRO A 1 86 ? -12.832 -3.053 7.913 1.00 97.44 86 PRO A O 1
ATOM 675 N N . GLY A 1 87 ? -10.705 -3.616 7.494 1.00 97.50 87 GLY A N 1
ATOM 676 C CA . GLY A 1 87 ? -11.056 -4.630 6.504 1.00 97.50 87 GLY A CA 1
ATOM 677 C C . GLY A 1 87 ? -9.957 -4.896 5.487 1.00 97.50 87 GLY A C 1
ATOM 678 O O . GLY A 1 87 ? -8.827 -4.430 5.622 1.00 97.50 87 GLY A O 1
ATOM 679 N N . VAL A 1 88 ? -10.300 -5.673 4.461 1.00 98.00 88 VAL A N 1
ATOM 680 C CA . VAL A 1 88 ? -9.367 -6.051 3.396 1.00 98.00 88 VAL A CA 1
ATOM 681 C C . VAL A 1 88 ? -9.391 -5.013 2.278 1.00 98.00 88 VAL A C 1
ATOM 683 O O . VAL A 1 88 ? -10.447 -4.697 1.731 1.00 98.00 88 VAL A O 1
ATOM 686 N N . TYR A 1 89 ? -8.202 -4.556 1.900 1.00 98.19 89 TYR A N 1
ATOM 687 C CA . TYR A 1 89 ? -7.958 -3.647 0.786 1.00 98.19 89 TYR A CA 1
ATOM 688 C C . TYR A 1 89 ? -6.955 -4.259 -0.194 1.00 98.19 89 TYR A C 1
ATOM 690 O O . TYR A 1 89 ? -6.237 -5.210 0.128 1.00 98.19 89 TYR A O 1
ATOM 698 N N . LEU A 1 90 ? -6.899 -3.707 -1.402 1.00 98.06 90 LEU A N 1
ATOM 699 C CA . LEU A 1 90 ? -5.913 -4.049 -2.419 1.00 98.06 90 LEU A CA 1
ATOM 700 C C . LEU A 1 90 ? -4.894 -2.917 -2.528 1.00 98.06 90 LEU A C 1
ATOM 702 O O . LEU A 1 90 ? -5.236 -1.810 -2.934 1.00 98.06 90 LEU A O 1
ATOM 706 N N . PHE A 1 91 ? -3.641 -3.204 -2.194 1.00 97.44 91 PHE A N 1
ATOM 707 C CA . PHE A 1 91 ? -2.514 -2.337 -2.502 1.00 97.44 91 PHE A CA 1
ATOM 708 C C . PHE A 1 91 ? -2.035 -2.640 -3.921 1.00 97.44 91 PHE A C 1
ATOM 710 O O . PHE A 1 91 ? -1.664 -3.776 -4.220 1.00 97.44 91 PHE A O 1
ATOM 717 N N . VAL A 1 92 ? -2.074 -1.644 -4.798 1.00 95.88 92 VAL A N 1
ATOM 718 C CA . VAL A 1 92 ? -1.764 -1.785 -6.221 1.00 95.88 92 VAL A CA 1
ATOM 719 C C . VAL A 1 92 ? -0.516 -0.979 -6.547 1.00 95.88 92 VAL A C 1
ATOM 721 O O . VAL A 1 92 ? -0.508 0.243 -6.406 1.00 95.88 92 VAL A O 1
ATOM 724 N N . LEU A 1 93 ? 0.514 -1.677 -7.015 1.00 93.81 93 LEU A N 1
ATOM 725 C CA . LEU A 1 93 ? 1.728 -1.116 -7.595 1.00 93.81 93 LEU A CA 1
ATOM 726 C C . LEU A 1 93 ? 1.614 -1.176 -9.117 1.00 93.81 93 LEU A C 1
ATOM 728 O O . LEU A 1 93 ? 1.222 -2.211 -9.649 1.00 93.81 93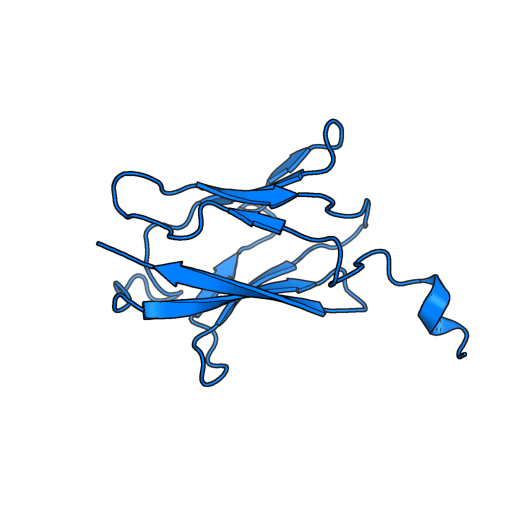 LEU A O 1
ATOM 732 N N . ASN A 1 94 ? 1.975 -0.112 -9.825 1.00 90.38 94 ASN A N 1
ATOM 733 C CA . ASN A 1 94 ? 2.028 -0.120 -11.285 1.00 90.38 94 ASN A CA 1
ATOM 734 C C . ASN A 1 94 ? 3.270 0.623 -11.792 1.00 90.38 94 ASN A C 1
ATOM 736 O O . ASN A 1 94 ? 3.526 1.744 -11.349 1.00 90.38 94 ASN A O 1
ATOM 740 N N . ASP A 1 95 ? 4.004 -0.002 -12.716 1.00 86.12 95 ASP A N 1
ATOM 741 C CA . ASP A 1 95 ? 5.265 0.499 -13.299 1.00 86.12 95 ASP A CA 1
ATOM 742 C C . ASP A 1 95 ? 5.089 1.313 -14.595 1.00 86.12 95 ASP A C 1
ATOM 744 O O . ASP A 1 95 ? 6.035 1.564 -15.339 1.00 86.12 95 ASP A O 1
ATOM 748 N N . GLY A 1 96 ? 3.853 1.702 -14.906 1.00 83.25 96 GLY A N 1
ATOM 749 C CA . GLY A 1 96 ? 3.467 2.324 -16.168 1.00 83.25 96 GLY A CA 1
ATOM 750 C C . GLY A 1 96 ? 3.026 1.331 -17.245 1.00 83.25 96 GLY A C 1
ATOM 751 O O . GLY A 1 96 ? 2.353 1.752 -18.183 1.00 83.25 96 GLY A O 1
ATOM 752 N N . THR A 1 97 ? 3.328 0.036 -17.104 1.00 81.12 97 THR A N 1
ATOM 753 C CA . THR A 1 97 ? 2.955 -1.006 -18.079 1.00 81.12 97 THR A CA 1
ATOM 754 C C . THR A 1 97 ? 2.099 -2.110 -17.468 1.00 81.12 97 THR A C 1
ATOM 756 O O . THR A 1 97 ? 1.084 -2.496 -18.045 1.00 81.12 97 THR A O 1
ATOM 759 N N . VAL A 1 98 ? 2.456 -2.578 -16.273 1.00 83.75 98 VAL A N 1
ATOM 760 C CA . VAL A 1 98 ? 1.813 -3.695 -15.579 1.00 83.75 98 VAL A CA 1
ATOM 761 C C . VAL A 1 98 ? 1.484 -3.298 -14.150 1.00 83.75 98 VAL A C 1
ATOM 763 O O . VAL A 1 98 ? 2.169 -2.490 -13.523 1.00 83.75 98 VAL A O 1
ATOM 766 N N . SER A 1 99 ? 0.403 -3.882 -13.634 1.00 87.88 99 SER A N 1
ATOM 767 C CA . SER A 1 99 ? -0.027 -3.727 -12.249 1.00 87.88 99 SER A CA 1
ATOM 768 C C . SER A 1 99 ? 0.180 -5.018 -11.460 1.00 87.88 99 SER A C 1
ATOM 770 O O . SER A 1 99 ? -0.246 -6.088 -11.893 1.00 87.88 99 SER A O 1
ATOM 772 N N . ALA A 1 100 ? 0.728 -4.904 -10.254 1.00 91.19 100 ALA A N 1
ATOM 773 C CA . ALA A 1 100 ? 0.675 -5.933 -9.225 1.00 91.19 100 ALA A CA 1
ATOM 774 C C . ALA A 1 100 ? -0.277 -5.498 -8.110 1.00 91.19 100 ALA A C 1
ATOM 776 O O . ALA A 1 100 ? -0.182 -4.383 -7.606 1.00 91.19 100 ALA A O 1
ATOM 777 N N . ALA A 1 101 ? -1.171 -6.395 -7.695 1.00 93.88 101 ALA A N 1
ATOM 778 C CA . ALA A 1 101 ? -2.085 -6.163 -6.584 1.00 93.88 101 ALA A CA 1
ATOM 779 C C . ALA A 1 101 ? -1.782 -7.125 -5.429 1.00 93.88 101 ALA A C 1
ATOM 781 O O . ALA A 1 101 ? -1.615 -8.330 -5.633 1.00 93.88 101 ALA A O 1
ATOM 782 N N . LYS A 1 102 ? -1.740 -6.603 -4.203 1.00 96.00 102 LYS A N 1
ATOM 783 C CA . LYS A 1 102 ? -1.547 -7.377 -2.972 1.00 96.00 102 LYS A CA 1
ATOM 784 C C . LYS A 1 102 ? -2.646 -7.041 -1.977 1.00 96.00 102 LYS A C 1
ATOM 786 O O . LYS A 1 102 ? -2.974 -5.878 -1.769 1.00 96.00 102 LYS A O 1
ATOM 791 N N . LYS A 1 103 ? -3.224 -8.068 -1.356 1.00 96.38 103 LYS A N 1
ATOM 792 C CA . LYS A 1 103 ? -4.210 -7.882 -0.287 1.00 96.38 103 LYS A CA 1
ATOM 793 C C . LYS A 1 103 ? -3.501 -7.386 0.969 1.00 96.38 103 LYS A C 1
ATOM 795 O O . LYS A 1 103 ? -2.511 -7.988 1.378 1.00 96.38 103 LYS A O 1
ATOM 800 N N . ILE A 1 104 ? -4.045 -6.352 1.594 1.00 97.31 104 ILE A N 1
ATOM 801 C CA . ILE A 1 104 ? -3.633 -5.866 2.912 1.00 97.31 104 ILE A CA 1
ATOM 802 C C . ILE A 1 104 ? -4.849 -5.854 3.841 1.00 97.31 104 ILE A C 1
ATOM 804 O O . ILE A 1 104 ? -5.953 -5.513 3.419 1.00 97.31 104 ILE A O 1
ATOM 808 N N . MET A 1 105 ? -4.663 -6.258 5.097 1.00 97.69 105 MET A N 1
ATOM 809 C CA . MET A 1 105 ? -5.695 -6.192 6.132 1.00 97.69 105 MET A CA 1
ATOM 810 C C . MET A 1 105 ? -5.463 -4.955 6.994 1.00 97.69 105 MET A C 1
ATOM 812 O O . MET A 1 105 ? -4.469 -4.902 7.713 1.00 97.69 105 MET A O 1
ATOM 816 N N . LEU A 1 106 ? -6.378 -3.990 6.957 1.00 97.81 106 LEU A N 1
ATOM 817 C CA . LEU A 1 106 ? -6.378 -2.854 7.872 1.00 97.81 106 LEU A CA 1
ATOM 818 C C . LEU A 1 106 ? -7.061 -3.243 9.187 1.00 97.81 106 LEU A C 1
ATOM 820 O O . LEU A 1 106 ? -8.218 -3.667 9.192 1.00 97.81 106 LEU A O 1
ATOM 824 N N . LEU A 1 107 ? -6.360 -3.019 10.294 1.00 96.62 107 LEU A N 1
ATOM 825 C CA . LEU A 1 107 ? -6.864 -3.128 11.658 1.00 96.62 107 LEU A CA 1
ATOM 826 C C . LEU A 1 107 ? -6.751 -1.779 12.376 1.00 96.62 107 LEU A C 1
ATOM 828 O O . LEU A 1 107 ? -5.892 -0.956 12.046 1.00 96.62 107 LEU A O 1
ATOM 832 N N . ARG A 1 108 ? -7.619 -1.590 13.368 1.00 88.19 108 ARG A N 1
ATOM 833 C CA . ARG A 1 108 ? -7.578 -0.502 14.347 1.00 88.19 108 ARG A CA 1
ATOM 834 C C . ARG A 1 108 ? -7.362 -1.066 15.741 1.00 88.19 108 ARG A C 1
ATOM 836 O O . ARG A 1 108 ? -7.693 -2.261 15.921 1.00 88.19 108 ARG A O 1
#

Secondary structure (DSSP, 8-state):
--GGGGT----TTT-EEESSSEETTT--EEEEES----S--EEEEEETT--EEEEE-TTT-EEEETTEEEEEE--SB-TTSPBPPSEEEEEEEE-SS-EEEEEEEEE-

Organism: NCBI:txid1974543

Solvent-accessible surface area (backbone atoms only — not comparable to full-atom values): 6295 Å² total; per-residue (Å²): 136,60,86,66,76,77,71,54,66,74,52,56,87,68,49,46,72,34,62,66,67,32,42,42,86,85,46,39,64,43,38,32,38,65,48,54,96,62,97,42,73,43,45,34,34,21,40,81,89,64,50,82,38,32,76,54,51,73,88,52,51,47,79,41,83,82,68,38,28,32,34,37,77,50,90,55,46,32,78,85,68,47,76,58,79,70,43,66,31,32,43,32,43,28,58,85,82,49,76,30,74,42,81,38,37,42,43,112

Foldseek 3Di:
DDPLVVVDQDDLVPKDWDDAQDEPPVDFKIKIFSADDAPDKWKFKAAPVGHTFATDDPVQWAADVVPGMIMGGHRQGGPVRHHDDFAWIWIWMDRPRDIHTDIGTYHD